Protein AF-A0A947VH86-F1 (afdb_monomer_lite)

pLDDT: mean 93.05, std 6.59, range [61.88, 98.19]

Secondary structure (DSSP, 8-state):
--EEEETTEEEEEEEEEETTEEEEEEEEEEEETTTTEEEEEEEEETTEEEEEEE-------

Foldseek 3Di:
DAWDAAQNAIFDWDWDADPVGRPHTQKIFGAHPVVRDTQKIFGDDPNHTPDIDHNHHDDDD

Radius of gyration: 12.65 Å; chains: 1; bounding box: 34×21×32 Å

Sequence (61 aa):
IGKEKIAGREGFVCQFFQADEEEKMLAEWVIDPELALPLRSKIFEDNELQGQIELVKYMQY

Structure (mmCIF, N/CA/C/O backbone):
data_AF-A0A947VH86-F1
#
_entry.id   AF-A0A947VH86-F1
#
loop_
_atom_site.group_PDB
_atom_site.id
_atom_site.type_symbol
_atom_site.label_atom_id
_atom_site.label_alt_id
_atom_site.label_comp_id
_atom_site.label_asym_id
_atom_site.label_entity_id
_atom_site.label_seq_id
_at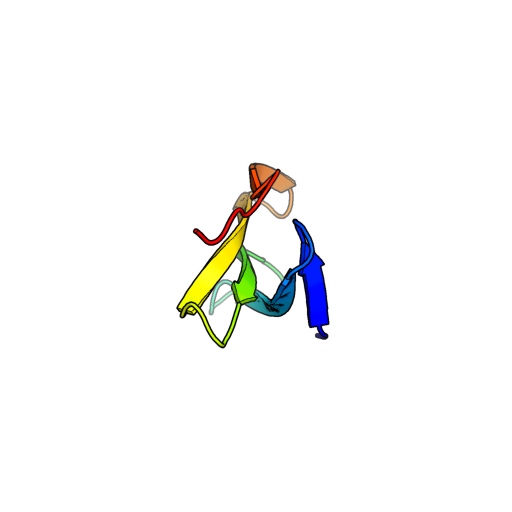om_site.pdbx_PDB_ins_code
_atom_site.Cartn_x
_atom_site.Cartn_y
_atom_site.Cartn_z
_atom_site.occupancy
_atom_site.B_iso_or_equiv
_atom_site.auth_seq_id
_atom_site.auth_comp_id
_atom_site.auth_asym_id
_atom_site.auth_atom_id
_atom_site.pdbx_PDB_model_num
ATOM 1 N N . ILE A 1 1 ? -0.187 -14.306 -2.564 1.00 61.88 1 ILE A N 1
ATOM 2 C CA . ILE A 1 1 ? -0.637 -12.932 -2.243 1.00 61.88 1 ILE A CA 1
ATOM 3 C C . ILE A 1 1 ? -1.952 -13.057 -1.476 1.00 61.88 1 ILE A C 1
ATOM 5 O O . ILE A 1 1 ? -2.792 -13.846 -1.896 1.00 61.88 1 ILE A O 1
ATOM 9 N N . GLY A 1 2 ? -2.058 -12.444 -0.294 1.00 89.25 2 GLY A N 1
ATOM 10 C CA . GLY A 1 2 ? -3.074 -12.771 0.715 1.00 89.25 2 GLY A CA 1
ATOM 11 C C . GLY A 1 2 ? -3.847 -11.556 1.219 1.00 89.25 2 GLY A C 1
ATOM 12 O O . GLY A 1 2 ? -3.887 -10.518 0.564 1.00 89.25 2 GLY A O 1
ATOM 13 N N . LYS A 1 3 ? -4.467 -11.699 2.390 1.00 95.06 3 LYS A N 1
A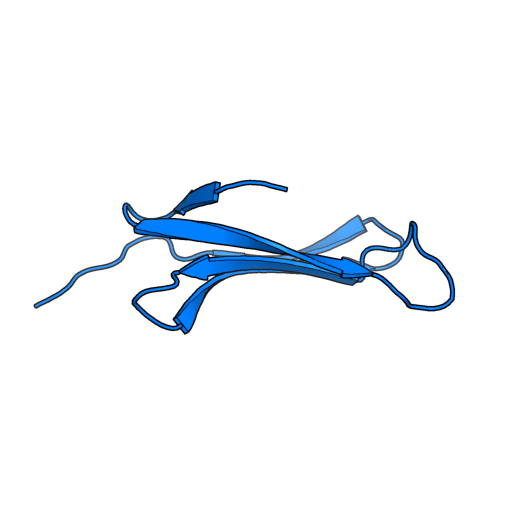TOM 14 C CA . LYS A 1 3 ? -5.112 -10.599 3.106 1.00 95.06 3 LYS A CA 1
ATOM 15 C C . LYS A 1 3 ? -4.251 -10.161 4.282 1.00 95.06 3 LYS A C 1
ATOM 17 O O . LYS A 1 3 ? -3.575 -10.991 4.886 1.00 95.06 3 LYS A O 1
ATOM 22 N N . GLU A 1 4 ? -4.318 -8.885 4.624 1.00 96.81 4 GLU A N 1
ATOM 23 C CA . GLU A 1 4 ? -3.631 -8.312 5.776 1.00 96.81 4 GLU A CA 1
ATOM 24 C C . GLU A 1 4 ? -4.587 -7.420 6.567 1.00 96.81 4 GLU A C 1
ATOM 26 O O . GLU A 1 4 ? -5.509 -6.824 6.010 1.00 96.81 4 GLU A O 1
ATOM 31 N N . LYS A 1 5 ? -4.382 -7.344 7.884 1.00 96.12 5 LYS A N 1
ATOM 32 C CA . LYS A 1 5 ? -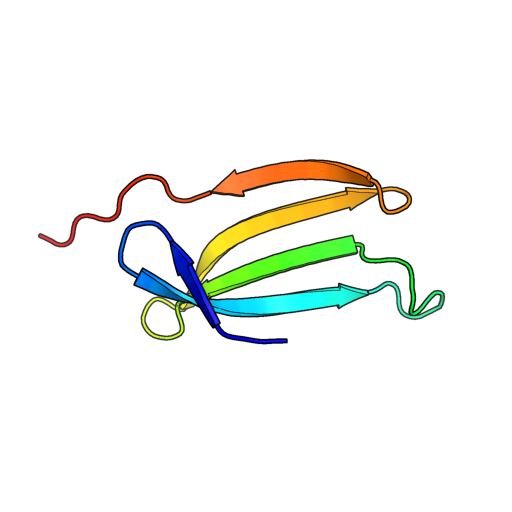5.201 -6.526 8.775 1.00 96.12 5 LYS A CA 1
ATOM 33 C C . LYS A 1 5 ? -4.421 -5.296 9.230 1.00 96.12 5 LYS A C 1
ATOM 35 O O . LYS A 1 5 ? -3.414 -5.442 9.915 1.00 96.12 5 LYS A O 1
ATOM 40 N N . ILE A 1 6 ? -4.913 -4.102 8.904 1.00 95.69 6 ILE A N 1
ATOM 41 C CA . ILE A 1 6 ? -4.293 -2.808 9.235 1.00 95.69 6 ILE A CA 1
ATOM 42 C C . ILE A 1 6 ? -5.345 -1.882 9.844 1.00 95.69 6 ILE A C 1
ATOM 44 O O . ILE A 1 6 ? -6.481 -1.828 9.377 1.00 95.69 6 ILE A O 1
ATOM 48 N N . ALA A 1 7 ? -4.993 -1.188 10.931 1.00 94.69 7 ALA A N 1
ATOM 49 C CA . ALA A 1 7 ? -5.907 -0.324 11.691 1.00 94.69 7 ALA A CA 1
ATOM 50 C C . ALA A 1 7 ? -7.266 -0.977 12.026 1.00 94.69 7 ALA A C 1
ATOM 52 O O . ALA A 1 7 ? -8.304 -0.318 12.052 1.00 94.69 7 ALA A O 1
ATOM 53 N N . GLY A 1 8 ? -7.263 -2.291 12.277 1.00 94.06 8 GLY A N 1
ATOM 54 C CA . GLY A 1 8 ? -8.467 -3.059 12.594 1.00 94.06 8 GLY A CA 1
ATOM 55 C C . GLY A 1 8 ? -9.296 -3.507 11.385 1.00 94.06 8 GLY A C 1
ATOM 56 O O . GLY A 1 8 ? -10.231 -4.280 11.583 1.00 94.06 8 GLY A O 1
ATOM 57 N N . ARG A 1 9 ? -8.934 -3.101 10.164 1.00 95.25 9 ARG A N 1
ATOM 58 C CA . ARG A 1 9 ? -9.631 -3.427 8.913 1.00 95.25 9 ARG A CA 1
ATOM 59 C C . ARG A 1 9 ? -8.861 -4.458 8.091 1.00 95.25 9 ARG A C 1
ATOM 61 O O . ARG A 1 9 ? -7.637 -4.507 8.167 1.00 95.25 9 ARG A O 1
ATOM 68 N N . GLU A 1 10 ? -9.572 -5.305 7.353 1.00 96.75 10 GLU A N 1
ATOM 69 C CA . GLU A 1 10 ? -8.984 -6.346 6.502 1.00 96.75 10 GLU A CA 1
ATOM 70 C C . GLU A 1 10 ? -8.880 -5.842 5.059 1.00 96.75 10 GLU A C 1
ATOM 72 O O . GLU A 1 10 ? -9.858 -5.355 4.498 1.00 96.75 10 GLU A O 1
ATOM 77 N N . GLY A 1 11 ? -7.702 -5.969 4.454 1.00 97.00 11 GLY A N 1
ATOM 78 C CA . GLY A 1 11 ? -7.460 -5.581 3.071 1.00 97.00 11 GLY A CA 1
ATOM 79 C C . GLY A 1 11 ? -6.725 -6.653 2.278 1.00 97.00 11 GLY A C 1
ATOM 80 O O . GLY A 1 11 ? -6.073 -7.537 2.834 1.00 97.00 11 GLY A O 1
ATOM 81 N N . PHE A 1 12 ? -6.837 -6.577 0.958 1.00 96.88 12 PHE A N 1
ATOM 82 C CA . PHE A 1 12 ? -6.114 -7.434 0.027 1.00 96.88 12 PHE A CA 1
ATOM 83 C C . PHE A 1 12 ? -4.734 -6.864 -0.261 1.00 96.88 12 PHE A C 1
ATOM 85 O O . PHE A 1 12 ? -4.603 -5.674 -0.544 1.00 96.88 12 PHE A O 1
ATOM 92 N N . VAL A 1 13 ? -3.715 -7.720 -0.229 1.00 97.25 13 VAL A N 1
ATOM 93 C CA . VAL A 1 13 ? -2.380 -7.348 -0.695 1.00 97.25 13 VAL A CA 1
ATOM 94 C C . VAL A 1 13 ? -2.406 -7.301 -2.223 1.00 97.25 13 VAL A C 1
ATOM 96 O O . VAL A 1 13 ? -2.803 -8.265 -2.875 1.00 97.25 13 VAL A O 1
ATOM 99 N N . CYS A 1 14 ? -1.984 -6.182 -2.795 1.00 95.12 14 CYS A N 1
ATOM 100 C CA . CYS A 1 14 ? -1.870 -5.962 -4.231 1.00 95.12 14 CYS A CA 1
ATOM 101 C C . CYS A 1 14 ? -0.443 -5.517 -4.532 1.00 95.12 14 CYS A C 1
ATOM 103 O O . CYS A 1 14 ? 0.055 -4.594 -3.896 1.00 95.12 14 CYS A O 1
ATOM 105 N N . GLN A 1 15 ? 0.208 -6.156 -5.497 1.00 94.44 15 GLN A N 1
ATOM 106 C CA . GLN A 1 15 ? 1.583 -5.846 -5.884 1.00 94.44 15 GLN A CA 1
ATOM 107 C C . GLN A 1 15 ? 1.604 -5.418 -7.345 1.00 94.44 15 GLN A C 1
ATOM 109 O O . GLN A 1 15 ? 0.924 -6.018 -8.179 1.00 94.44 15 GLN A O 1
ATOM 114 N N . PHE A 1 16 ? 2.364 -4.369 -7.636 1.00 94.25 16 PHE A N 1
ATOM 115 C CA . PHE A 1 16 ? 2.571 -3.865 -8.983 1.00 94.25 16 PHE A CA 1
ATOM 116 C C . PHE A 1 16 ? 4.044 -3.983 -9.350 1.00 94.25 16 PHE A C 1
ATOM 118 O O . PHE A 1 16 ? 4.914 -3.444 -8.663 1.00 94.25 16 PHE A O 1
ATOM 125 N N . PHE A 1 17 ? 4.290 -4.705 -10.437 1.00 93.25 17 PHE A N 1
ATOM 126 C CA . PHE A 1 17 ? 5.613 -5.010 -10.963 1.00 93.25 17 PHE A CA 1
ATOM 127 C C . PHE A 1 17 ? 5.838 -4.261 -12.275 1.00 93.25 17 PHE A C 1
ATOM 129 O O . PHE A 1 17 ? 4.887 -3.974 -13.009 1.00 93.25 17 PHE A O 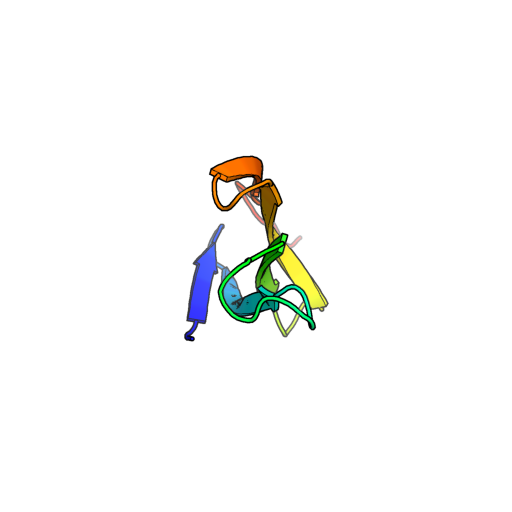1
ATOM 136 N N . GLN A 1 18 ? 7.095 -3.940 -12.570 1.00 91.44 18 GLN A N 1
ATOM 137 C CA . GLN A 1 18 ? 7.480 -3.391 -13.862 1.00 91.44 18 GLN A CA 1
ATOM 138 C C . GLN A 1 18 ? 7.275 -4.456 -14.951 1.00 91.44 18 GLN A C 1
ATOM 140 O O . GLN A 1 18 ? 7.715 -5.589 -14.807 1.00 91.44 18 GLN A O 1
ATOM 145 N N . ALA A 1 19 ? 6.608 -4.099 -16.053 1.00 87.19 19 ALA A N 1
ATOM 146 C CA . ALA A 1 19 ? 6.227 -5.068 -17.088 1.00 87.19 19 ALA A CA 1
ATOM 147 C C . ALA A 1 19 ? 7.426 -5.780 -17.745 1.00 87.19 19 ALA A C 1
ATOM 149 O O . ALA A 1 19 ? 7.320 -6.951 -18.095 1.00 87.19 19 ALA A O 1
ATOM 150 N N . ASP A 1 20 ? 8.554 -5.080 -17.891 1.00 86.94 20 ASP A N 1
ATOM 151 C CA . ASP A 1 20 ? 9.764 -5.610 -18.536 1.00 86.94 20 ASP A CA 1
ATOM 152 C C . ASP A 1 20 ? 10.696 -6.352 -17.560 1.00 86.94 20 ASP A C 1
ATOM 154 O O . ASP A 1 20 ? 11.618 -7.047 -17.980 1.00 86.94 20 ASP A O 1
ATOM 158 N N . GLU A 1 21 ? 10.456 -6.210 -16.256 1.00 85.06 21 GLU A N 1
ATOM 159 C CA . GLU A 1 21 ? 11.246 -6.806 -15.180 1.00 85.06 21 GLU A CA 1
ATOM 160 C C . GLU A 1 21 ? 10.273 -7.351 -14.130 1.00 85.06 21 GLU A C 1
ATOM 162 O O . GLU A 1 21 ? 9.961 -6.673 -13.153 1.00 85.06 21 GLU A O 1
ATOM 167 N N . GLU A 1 22 ? 9.775 -8.577 -14.334 1.00 74.81 22 GLU A N 1
ATOM 168 C CA . GLU A 1 22 ? 8.750 -9.193 -13.467 1.00 74.81 22 GLU A CA 1
ATOM 169 C C . GLU A 1 22 ? 9.153 -9.252 -11.983 1.00 74.81 22 GLU A C 1
ATOM 171 O O . GLU A 1 22 ? 8.291 -9.291 -11.109 1.00 74.81 22 GLU A O 1
ATOM 176 N N . GLU A 1 23 ? 10.453 -9.224 -11.679 1.00 83.62 23 GLU A N 1
ATOM 177 C CA . GLU A 1 23 ? 10.968 -9.206 -10.305 1.00 83.62 23 GLU A CA 1
ATOM 178 C C . GLU A 1 23 ? 11.067 -7.798 -9.702 1.00 83.62 23 GLU A C 1
ATOM 180 O O . GLU A 1 23 ? 11.228 -7.661 -8.488 1.00 83.62 23 GLU A O 1
ATOM 185 N N . LYS A 1 24 ? 10.958 -6.742 -10.515 1.00 91.06 24 LYS A N 1
ATOM 186 C CA . LYS A 1 24 ? 11.058 -5.362 -10.050 1.00 91.06 24 LYS A CA 1
ATOM 187 C C . LYS A 1 24 ? 9.707 -4.867 -9.562 1.00 91.06 24 LYS A C 1
ATOM 189 O O . LYS A 1 24 ? 8.859 -4.408 -10.332 1.00 91.06 24 LYS A O 1
ATOM 194 N N . MET A 1 25 ? 9.506 -4.958 -8.253 1.00 93.56 25 MET A N 1
ATOM 195 C CA . MET A 1 25 ? 8.313 -4.429 -7.603 1.00 93.56 25 MET A CA 1
ATOM 196 C C . MET A 1 25 ? 8.411 -2.906 -7.534 1.00 93.56 25 MET A C 1
ATOM 198 O O . MET A 1 25 ? 9.390 -2.367 -7.030 1.00 93.56 25 MET A O 1
ATOM 202 N N . LEU A 1 26 ? 7.389 -2.213 -8.032 1.00 95.62 26 LEU A N 1
ATOM 203 C CA . LEU A 1 26 ? 7.301 -0.750 -8.002 1.00 95.62 26 LEU A CA 1
ATOM 204 C C . LEU A 1 26 ? 6.455 -0.270 -6.821 1.00 95.62 26 LEU A C 1
ATOM 206 O O . LEU A 1 26 ? 6.720 0.777 -6.229 1.00 95.62 26 LEU A O 1
ATOM 210 N N . ALA A 1 27 ? 5.421 -1.036 -6.468 1.00 96.38 27 ALA A N 1
ATOM 211 C CA . ALA A 1 27 ? 4.529 -0.692 -5.375 1.00 96.38 27 ALA A CA 1
ATOM 212 C C . ALA A 1 27 ? 3.818 -1.912 -4.781 1.00 96.38 27 ALA A C 1
ATOM 214 O O . ALA A 1 27 ? 3.527 -2.892 -5.468 1.00 96.38 27 ALA A O 1
ATOM 215 N N . GLU A 1 28 ? 3.476 -1.804 -3.500 1.00 97.00 28 GLU A N 1
ATOM 216 C CA . GLU A 1 28 ? 2.592 -2.728 -2.792 1.00 97.00 28 GLU A CA 1
ATOM 217 C C . GLU A 1 28 ? 1.513 -1.931 -2.059 1.00 97.00 28 GLU A C 1
ATOM 219 O O . GLU A 1 28 ? 1.806 -0.960 -1.359 1.00 97.00 28 GLU A O 1
ATOM 224 N N . TRP A 1 29 ? 0.269 -2.385 -2.157 1.00 97.88 29 TRP A N 1
ATOM 225 C CA . TRP A 1 29 ? -0.848 -1.849 -1.393 1.00 97.88 29 TRP A CA 1
ATOM 226 C C . TRP A 1 29 ? -1.529 -2.927 -0.569 1.00 97.88 29 TRP A C 1
ATOM 228 O O . TRP A 1 29 ? -1.567 -4.092 -0.953 1.00 97.88 29 TRP A O 1
ATOM 238 N N . VAL A 1 30 ? -2.131 -2.507 0.539 1.00 97.94 30 VAL A N 1
ATOM 239 C CA . VAL A 1 30 ? -3.159 -3.281 1.240 1.00 97.94 30 VAL A CA 1
ATOM 240 C C . VAL A 1 30 ? -4.472 -2.533 1.060 1.00 97.94 30 VAL A C 1
ATOM 242 O O . VAL A 1 30 ? -4.645 -1.482 1.666 1.00 97.94 30 VAL A O 1
ATOM 245 N N . ILE A 1 31 ? -5.367 -3.020 0.201 1.00 97.31 31 ILE A N 1
ATOM 246 C CA . ILE A 1 31 ? -6.601 -2.314 -0.182 1.00 97.31 31 ILE A CA 1
ATOM 247 C C . ILE A 1 31 ? -7.792 -2.901 0.567 1.00 97.31 31 ILE A C 1
ATOM 249 O O . ILE A 1 31 ? -8.076 -4.093 0.447 1.00 97.31 31 ILE A O 1
ATOM 253 N N . ASP A 1 32 ? -8.509 -2.063 1.309 1.00 96.88 32 ASP A N 1
ATOM 254 C CA . ASP A 1 32 ? -9.778 -2.443 1.919 1.00 96.88 32 ASP A CA 1
ATOM 255 C C . ASP A 1 32 ? -10.878 -2.522 0.843 1.00 96.88 32 ASP A C 1
ATOM 257 O O . ASP A 1 32 ? -11.157 -1.508 0.196 1.00 96.88 32 ASP A O 1
ATOM 261 N N . PRO A 1 33 ? -11.511 -3.688 0.625 1.00 94.06 33 PRO A N 1
ATOM 262 C CA . PRO A 1 33 ? -12.508 -3.850 -0.431 1.00 94.06 33 PRO A CA 1
ATOM 263 C C . PRO A 1 33 ? -13.842 -3.159 -0.132 1.00 94.06 33 PRO A C 1
ATOM 265 O O . PRO A 1 33 ? -14.598 -2.893 -1.062 1.00 94.06 33 PRO A O 1
ATOM 268 N N . GLU A 1 34 ? -14.151 -2.880 1.135 1.00 93.50 34 GLU A N 1
ATOM 269 C CA . GLU A 1 34 ? -15.386 -2.199 1.529 1.00 93.50 34 GLU A CA 1
ATOM 270 C C . GLU A 1 34 ? -15.261 -0.683 1.351 1.00 93.50 34 GLU A C 1
ATOM 272 O O . GLU A 1 34 ? -16.220 -0.027 0.950 1.00 93.50 34 GLU A O 1
ATOM 277 N N . LEU A 1 35 ? -14.080 -0.123 1.637 1.00 91.62 35 LEU A N 1
ATOM 278 C CA . LEU A 1 35 ? -13.813 1.313 1.495 1.00 91.62 35 LEU A CA 1
ATOM 279 C C . LEU A 1 35 ? -13.247 1.700 0.126 1.00 91.62 35 LEU A C 1
ATOM 281 O O . LEU A 1 35 ? -13.250 2.883 -0.206 1.00 91.62 35 LEU A O 1
ATOM 285 N N . ALA A 1 36 ? -12.730 0.734 -0.638 1.00 92.56 36 ALA A N 1
ATOM 286 C CA . ALA A 1 36 ? -11.960 0.958 -1.863 1.00 92.56 36 ALA A CA 1
ATOM 287 C C . ALA A 1 36 ? -10.762 1.913 -1.659 1.00 92.56 36 ALA A C 1
ATOM 289 O O . ALA A 1 36 ? -10.410 2.692 -2.545 1.00 92.56 36 ALA A O 1
ATOM 290 N N . LEU A 1 37 ? -10.129 1.853 -0.480 1.00 93.56 37 LEU A N 1
ATOM 291 C CA . LEU A 1 37 ? -8.995 2.701 -0.101 1.00 93.56 37 LEU A CA 1
ATOM 292 C C . LEU A 1 37 ? -7.791 1.863 0.351 1.00 93.56 37 LEU A C 1
ATOM 294 O O . LEU A 1 37 ? -7.970 0.822 0.992 1.00 93.56 37 LEU A O 1
ATOM 298 N N . PRO A 1 38 ? -6.555 2.319 0.072 1.00 96.44 38 PRO A N 1
ATOM 299 C CA . PRO A 1 38 ? -5.362 1.684 0.608 1.00 96.44 38 PRO A CA 1
ATOM 300 C C . PRO A 1 38 ? -5.252 1.939 2.118 1.00 96.44 38 PRO A C 1
ATOM 302 O O . PRO A 1 38 ? -5.146 3.076 2.572 1.00 96.44 38 PRO A O 1
ATOM 305 N N . LEU A 1 39 ? -5.235 0.859 2.896 1.00 97.50 39 LEU A N 1
ATOM 306 C CA . LEU A 1 39 ? -4.840 0.852 4.305 1.00 97.50 39 LEU A CA 1
ATOM 307 C C . LEU A 1 39 ? -3.324 1.027 4.452 1.00 97.50 39 LEU A C 1
ATOM 309 O O . LEU A 1 39 ? -2.859 1.593 5.438 1.00 97.50 39 LEU A O 1
ATOM 313 N N . ARG A 1 40 ? -2.555 0.560 3.464 1.00 98.19 40 ARG A N 1
ATOM 314 C CA . ARG A 1 40 ? -1.116 0.799 3.337 1.00 98.19 40 ARG A CA 1
ATOM 315 C C . ARG A 1 40 ? -0.732 0.958 1.879 1.00 98.19 40 ARG A C 1
ATOM 317 O O . ARG A 1 40 ? -1.261 0.245 1.030 1.00 98.19 40 ARG A O 1
ATOM 324 N N . SER A 1 41 ? 0.228 1.838 1.637 1.00 97.88 41 SER A N 1
ATOM 325 C CA . SER A 1 41 ? 0.905 2.032 0.361 1.00 97.88 41 SER A CA 1
ATOM 326 C C . SER A 1 41 ? 2.407 2.004 0.609 1.00 97.88 41 SER A C 1
ATOM 328 O O . SER A 1 41 ? 2.900 2.773 1.434 1.00 97.88 41 SER A O 1
ATOM 330 N N . LYS A 1 42 ? 3.127 1.142 -0.100 1.00 98.19 42 LYS A N 1
ATOM 331 C CA . LYS A 1 42 ? 4.588 1.107 -0.156 1.00 98.19 42 LYS A CA 1
ATOM 332 C C . LYS A 1 42 ? 5.028 1.380 -1.583 1.00 98.19 42 LYS A C 1
ATOM 334 O O . LYS A 1 42 ? 4.449 0.819 -2.511 1.00 98.19 42 LYS A O 1
ATOM 339 N N . ILE A 1 43 ? 6.045 2.213 -1.737 1.00 97.62 43 ILE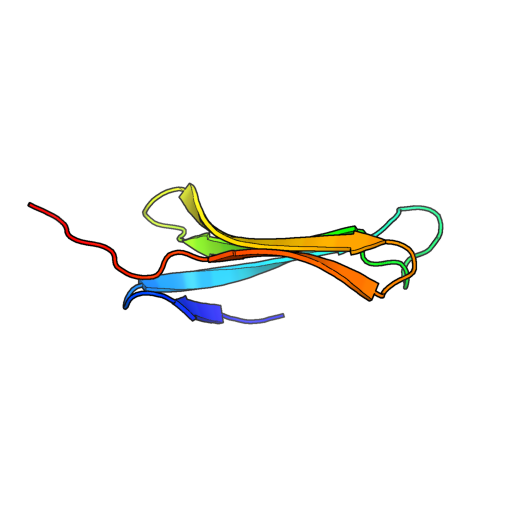 A N 1
ATOM 340 C CA . ILE A 1 43 ? 6.687 2.503 -3.018 1.00 97.62 43 ILE A CA 1
ATOM 341 C C . ILE A 1 43 ? 8.128 2.027 -2.944 1.00 97.62 43 ILE A C 1
ATOM 343 O O . ILE A 1 43 ? 8.810 2.254 -1.939 1.00 97.62 43 ILE A O 1
ATOM 347 N N . PHE A 1 44 ? 8.565 1.376 -4.011 1.00 96.56 44 PHE A N 1
ATOM 348 C CA . PHE A 1 44 ? 9.883 0.780 -4.120 1.00 96.56 44 PHE A CA 1
ATOM 349 C C . PHE A 1 44 ? 10.639 1.375 -5.309 1.00 96.56 44 PHE A C 1
ATOM 351 O O . PHE A 1 44 ? 10.049 1.697 -6.340 1.00 96.56 44 PHE A O 1
ATOM 358 N N . GLU A 1 45 ? 11.951 1.495 -5.157 1.00 93.88 45 GLU A N 1
ATOM 359 C CA . GLU A 1 45 ? 12.904 1.842 -6.213 1.00 93.88 45 GLU A CA 1
ATOM 360 C C . GLU A 1 45 ? 14.087 0.890 -6.068 1.00 93.88 45 GLU A C 1
ATOM 362 O O . GLU A 1 45 ? 14.551 0.661 -4.952 1.00 93.88 45 GLU A O 1
ATOM 367 N N . ASP A 1 46 ? 14.498 0.259 -7.170 1.00 89.88 46 ASP A N 1
ATOM 368 C CA . ASP A 1 46 ? 15.532 -0.787 -7.190 1.00 89.88 46 ASP A CA 1
ATOM 369 C C . ASP A 1 46 ? 15.321 -1.901 -6.145 1.00 89.88 46 ASP A C 1
ATOM 371 O O . ASP A 1 46 ? 16.260 -2.409 -5.538 1.00 89.88 46 ASP A O 1
ATOM 375 N N . ASN A 1 47 ? 14.056 -2.297 -5.948 1.00 86.75 47 ASN A N 1
ATOM 376 C CA . ASN A 1 47 ? 13.597 -3.268 -4.944 1.00 86.75 47 ASN A CA 1
ATOM 377 C C . ASN A 1 47 ? 13.834 -2.863 -3.478 1.00 86.75 47 ASN A C 1
ATOM 379 O O . ASN A 1 47 ? 13.582 -3.655 -2.568 1.00 86.75 47 ASN A O 1
ATOM 383 N N . GLU A 1 48 ? 14.233 -1.619 -3.223 1.00 95.00 48 GLU A N 1
ATOM 384 C CA . GLU A 1 48 ? 14.333 -1.044 -1.887 1.00 95.00 48 GLU A CA 1
ATOM 385 C C . GLU A 1 48 ? 13.118 -0.168 -1.569 1.00 95.00 48 GLU A C 1
ATOM 387 O O . GLU A 1 48 ? 12.588 0.545 -2.422 1.00 95.00 48 GLU A O 1
ATOM 392 N N . LEU A 1 49 ? 12.651 -0.224 -0.318 1.00 96.75 49 LEU A N 1
ATOM 393 C CA . LEU A 1 49 ? 11.518 0.576 0.145 1.00 96.75 49 LEU A CA 1
ATOM 394 C C . LEU A 1 49 ? 11.923 2.051 0.242 1.00 96.75 49 LEU A C 1
ATOM 396 O O . LEU A 1 49 ? 12.704 2.420 1.114 1.00 96.75 49 LEU A O 1
ATOM 400 N N . GLN A 1 50 ? 11.316 2.896 -0.586 1.00 97.75 50 GLN A N 1
ATOM 401 C CA . GLN A 1 50 ? 11.568 4.340 -0.575 1.00 97.75 50 GLN A CA 1
ATOM 402 C C . GLN A 1 50 ? 10.598 5.093 0.328 1.00 97.75 50 GLN A C 1
ATOM 404 O O . GLN A 1 50 ? 10.942 6.091 0.959 1.00 97.75 50 GLN A O 1
ATOM 409 N N . GLY A 1 51 ? 9.354 4.625 0.394 1.00 95.94 51 GLY A N 1
ATOM 410 C CA . GLY A 1 51 ? 8.314 5.319 1.131 1.00 95.94 51 GLY A CA 1
ATOM 411 C C . GLY A 1 51 ? 7.174 4.403 1.514 1.00 95.94 51 GLY A C 1
ATOM 412 O O . GLY A 1 51 ? 6.800 3.495 0.773 1.00 95.94 51 GLY A O 1
ATOM 413 N N . GLN A 1 52 ? 6.603 4.677 2.682 1.00 97.81 52 GLN A N 1
ATOM 414 C CA . GLN A 1 52 ? 5.433 3.981 3.183 1.00 97.81 52 GLN A CA 1
ATOM 415 C C . GLN A 1 52 ? 4.463 4.980 3.805 1.00 97.81 52 GLN A C 1
ATOM 417 O O . GLN A 1 52 ? 4.847 5.830 4.606 1.00 97.81 52 GLN A O 1
ATOM 422 N N . ILE A 1 53 ? 3.188 4.827 3.467 1.00 97.56 53 ILE A N 1
ATOM 423 C CA . ILE A 1 53 ? 2.075 5.455 4.171 1.00 97.56 53 ILE A CA 1
ATOM 424 C C . ILE A 1 53 ? 1.195 4.325 4.686 1.00 97.56 53 ILE A C 1
ATOM 426 O O . ILE A 1 53 ? 0.845 3.417 3.935 1.00 97.56 53 ILE A O 1
ATOM 430 N N . GLU A 1 54 ? 0.847 4.369 5.966 1.00 97.69 54 GLU A N 1
ATOM 431 C CA . GLU A 1 54 ? 0.010 3.360 6.607 1.00 97.69 54 GLU A CA 1
ATOM 432 C C . GLU A 1 54 ? -1.052 4.032 7.475 1.00 97.69 54 GLU A C 1
ATOM 434 O O . GLU A 1 54 ? -0.783 4.996 8.198 1.00 97.69 54 GLU A O 1
ATOM 439 N N . LEU A 1 55 ? -2.277 3.519 7.398 1.00 96.44 55 LEU A N 1
ATOM 440 C CA . LEU A 1 55 ? -3.366 3.923 8.264 1.00 96.44 55 LEU A CA 1
ATOM 441 C C . LEU A 1 55 ? -3.083 3.422 9.681 1.00 96.44 55 LEU A C 1
ATOM 443 O O . LEU A 1 55 ? -3.058 2.223 9.935 1.00 96.44 55 LEU A O 1
ATOM 447 N N . VAL A 1 56 ? -2.918 4.351 10.620 1.00 96.31 56 VAL A N 1
ATOM 448 C CA . VAL A 1 56 ? -2.642 4.013 12.026 1.00 96.31 56 VAL A CA 1
ATOM 449 C C . VAL A 1 56 ? -3.928 3.674 12.780 1.00 96.31 56 VAL A C 1
ATOM 451 O O . VAL A 1 56 ? -3.960 2.779 13.623 1.00 96.31 56 VAL A O 1
ATOM 454 N N . LYS A 1 57 ? -5.014 4.395 12.489 1.00 94.12 57 LYS A N 1
ATOM 455 C CA . LYS A 1 57 ? -6.297 4.232 13.172 1.00 94.12 57 LYS A CA 1
ATOM 456 C C . LYS A 1 57 ? -7.447 4.614 12.250 1.00 94.12 57 LYS A C 1
ATOM 458 O O . LYS A 1 57 ? -7.443 5.702 11.684 1.00 94.12 57 LYS A O 1
ATOM 463 N N . TYR A 1 58 ? -8.454 3.750 12.176 1.00 91.94 58 TYR A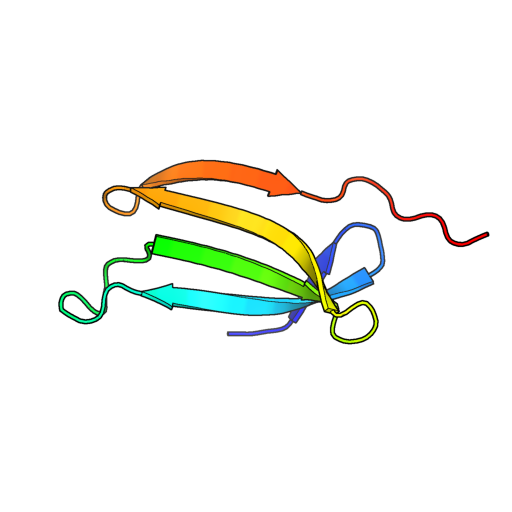 N 1
ATOM 464 C CA . TYR A 1 58 ? -9.737 4.046 11.549 1.00 91.94 58 TYR A CA 1
ATOM 465 C C . TYR A 1 58 ? -10.801 4.251 12.632 1.00 91.94 58 TYR A C 1
ATOM 467 O O . TYR A 1 58 ? -10.899 3.452 13.563 1.00 91.94 58 TYR A O 1
ATOM 475 N N . MET A 1 59 ? -11.584 5.323 12.532 1.00 90.25 59 MET A N 1
ATOM 476 C CA . MET A 1 59 ? -12.743 5.567 13.394 1.00 90.25 59 MET A CA 1
ATOM 477 C C . MET A 1 59 ? -13.943 5.846 12.499 1.00 90.25 59 MET A C 1
ATOM 479 O O . MET A 1 59 ? -13.904 6.775 11.695 1.00 90.25 59 MET A O 1
ATOM 483 N N . GLN A 1 60 ? -14.987 5.038 12.642 1.00 80.00 60 GLN A N 1
ATOM 484 C CA . GLN A 1 60 ? -16.276 5.261 12.001 1.00 80.00 60 GLN A CA 1
ATOM 485 C C . GLN A 1 60 ? -17.208 5.885 13.041 1.00 80.00 60 GLN A C 1
ATOM 487 O O . GLN A 1 60 ? -17.287 5.377 14.161 1.00 80.00 60 GLN A O 1
ATOM 492 N N . TYR A 1 61 ? -17.826 7.010 12.685 1.00 74.00 61 TYR A N 1
ATOM 493 C CA . TYR A 1 61 ? -18.801 7.717 13.518 1.00 74.00 61 TYR A CA 1
ATOM 494 C C . TYR A 1 61 ? -20.213 7.192 13.277 1.00 74.00 61 TYR A C 1
ATOM 496 O O . TYR A 1 61 ? -20.496 6.799 12.121 1.00 74.00 61 TYR A O 1
#